Protein 3JY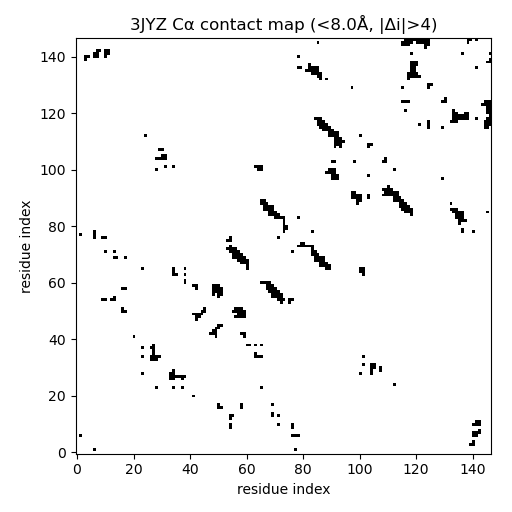Z (pdb70)

Organism: Pseudomonas aeruginosa (NCBI:txid287)

CATH classification: 3.30.700.10

Nearest PDB structures (foldseek):
  3jzz-assembly1_A  TM=9.945E-01  e=1.045E-28  Pseudomonas aeruginosa

InterPro domains:
  IPR001082 Fimbrial protein pilin [PF00114] (35-178)
  IPR012902 Prokaryotic N-terminal methylation site [PF07963] (1-27)
  IPR012902 Prokaryotic N-terminal methylation site [PS00409] (5-25)
  IPR012902 Prokaryotic N-terminal methylation site [TIGR02532] (4-27)
  IPR045584 Pilin-like [SSF54523] (7-152)

Sequence (147 aa):
GIDPFTVRTRVSEGLVLAEPAKLISTDGSASTADLTRATTTWNQQSSNNLGASSKYVTSVLDAGNTGVITITYVADQVGLPTAGNTLILSPYINDGNTRTTALATAVAAGTRGTIDWACTSASNATATAQGFTGAAGSVPQEFAPAQQCR

Solvent-accessible surface area: 7168 Å² total

Structure (mmCIF, N/CA/C/O backbone):
data_3JYZ
#
_entry.id   3JYZ
#
_cell.length_a   63.059
_cell.length_b   63.059
_cell.length_c   67.736
_cell.angle_alpha   90.00
_cell.angle_beta   90.00
_cell.angle_gamma   90.00
#
_symmetry.space_group_name_H-M   'P 41 21 2'
#
loop_
_entity.id
_entity.type
_entity.pdbx_description
1 polymer 'Type IV pilin structural subunit'
2 non-polymer 'SULFATE ION'
3 water water
#
loop_
_atom_site.group_PDB
_atom_site.id
_atom_site.type_symbol
_atom_site.label_atom_id
_atom_site.label_alt_id
_atom_site.label_comp_id
_atom_site.label_asym_id
_atom_site.label_entity_id
_atom_site.label_seq_id
_atom_site.pdbx_PDB_ins_code
_atom_site.Cartn_x
_atom_site.Cartn_y
_atom_site.Cartn_z
_atom_site.occupancy
_atom_site.B_iso_or_equiv
_atom_site.auth_seq_id
_atom_site.auth_comp_id
_atom_site.auth_asym_id
_atom_site.auth_atom_id
_atom_site.pdbx_PDB_model_num
ATOM 1 N N . GLY A 1 1 ? 25.871 62.573 8.975 1.00 29.00 23 GLY A N 1
ATOM 2 C CA . GLY A 1 1 ? 25.941 61.806 10.212 1.00 28.84 23 GLY A CA 1
ATOM 3 C C . GLY A 1 1 ? 25.152 60.477 10.156 1.00 28.61 23 GLY A C 1
ATOM 4 O O . GLY A 1 1 ? 24.581 60.202 9.179 1.00 29.68 23 GLY A O 1
ATOM 5 N N . ILE A 1 2 ? 25.120 59.677 11.200 1.00 27.51 24 ILE A N 1
ATOM 6 C CA . ILE A 1 2 ? 24.350 58.429 11.149 1.00 25.85 24 ILE A CA 1
ATOM 7 C C . ILE A 1 2 ? 22.796 58.625 11.191 1.00 23.93 24 ILE A C 1
ATOM 8 O O . ILE A 1 2 ? 22.358 59.454 11.844 1.00 25.25 24 ILE A O 1
ATOM 13 N N . ASP A 1 3 ? 22.023 57.844 10.453 1.00 20.41 25 ASP A N 1
ATOM 14 C CA . ASP A 1 3 ? 20.572 57.972 10.479 1.00 17.27 25 ASP A CA 1
ATOM 15 C C . ASP A 1 3 ? 20.071 57.567 11.858 1.00 14.96 25 ASP A C 1
ATOM 16 O O . ASP A 1 3 ? 20.422 56.561 12.305 1.00 14.27 25 ASP A O 1
ATOM 21 N N . PRO A 1 4 ? 19.222 58.367 12.506 1.00 12.94 26 PRO A N 1
ATOM 22 C CA . PRO A 1 4 ? 18.728 57.991 13.813 1.00 13.29 26 PRO A CA 1
ATOM 23 C C . PRO A 1 4 ? 18.049 56.657 13.830 1.00 12.16 26 PRO A C 1
ATOM 24 O O . PRO A 1 4 ? 18.074 56.049 14.816 1.00 12.32 26 PRO A O 1
ATOM 28 N N . PHE A 1 5 ? 17.460 56.223 12.734 1.00 11.40 27 PHE A N 1
ATOM 29 C CA . PHE A 1 5 ? 16.787 54.936 12.739 1.00 12.52 27 PHE A CA 1
ATOM 30 C C . PHE A 1 5 ? 17.813 53.803 12.725 1.00 14.45 27 PHE A C 1
ATOM 31 O O . PHE A 1 5 ? 17.605 52.782 13.278 1.00 16.06 27 PHE A O 1
ATOM 39 N N . THR A 1 6 ? 18.917 54.026 12.064 1.00 15.03 28 THR A N 1
ATOM 40 C CA . THR A 1 6 ? 20.009 53.067 12.135 1.00 16.23 28 THR A CA 1
ATOM 41 C C . THR A 1 6 ? 20.564 53.009 13.561 1.00 16.29 28 THR A C 1
ATOM 42 O O . THR A 1 6 ? 20.846 51.926 14.087 1.00 18.02 28 THR A O 1
ATOM 46 N N . VAL A 1 7 ? 20.693 54.166 14.202 1.00 15.54 29 VAL A N 1
ATOM 47 C CA . VAL A 1 7 ? 21.139 54.220 15.590 1.00 14.83 29 VAL A CA 1
ATOM 48 C C . VAL A 1 7 ? 20.226 53.381 16.497 1.00 14.41 29 VAL A C 1
ATOM 49 O O . VAL A 1 7 ? 20.710 52.583 17.306 1.00 14.53 29 VAL A O 1
ATOM 53 N N . ARG A 1 8 ? 18.912 53.545 16.355 1.00 13.35 30 ARG A N 1
ATOM 54 C CA . ARG A 1 8 ? 17.956 52.768 17.148 1.00 13.42 30 ARG A CA 1
ATOM 55 C C . ARG A 1 8 ? 18.119 51.285 16.947 1.00 13.95 30 ARG A C 1
ATOM 56 O O . ARG A 1 8 ? 17.933 50.487 17.869 1.00 13.93 30 ARG A O 1
ATOM 64 N N . THR A 1 9 ? 18.405 50.894 15.708 1.00 14.52 31 THR A N 1
ATOM 65 C CA . THR A 1 9 ? 18.527 49.492 15.384 1.00 16.97 31 THR A CA 1
ATOM 66 C C . THR A 1 9 ? 19.755 48.929 16.104 1.00 15.87 31 THR A C 1
ATOM 67 O O . THR A 1 9 ? 19.718 47.813 16.618 1.00 16.11 31 THR A O 1
ATOM 71 N N . ARG A 1 10 ? 20.809 49.709 16.188 1.00 14.50 32 ARG A N 1
ATOM 72 C CA . ARG A 1 10 ? 21.996 49.282 16.918 1.00 14.90 32 ARG A CA 1
ATOM 73 C C . ARG A 1 10 ? 21.760 49.252 18.429 1.00 13.13 32 ARG A C 1
ATOM 74 O O . ARG A 1 10 ? 22.233 48.348 19.116 1.00 13.20 32 ARG A O 1
ATOM 82 N N . VAL A 1 11 ? 21.003 50.222 18.939 1.00 12.33 33 VAL A N 1
ATOM 83 C CA . VAL A 1 11 ? 20.611 50.212 20.348 1.00 11.58 33 VAL A CA 1
ATOM 84 C C . VAL A 1 11 ? 19.747 48.979 20.657 1.00 11.64 33 VAL A C 1
ATOM 85 O O . VAL A 1 11 ? 19.903 48.349 21.703 1.00 11.93 33 VAL A O 1
ATOM 89 N N . SER A 1 12 ? 18.859 48.616 19.737 1.00 12.95 34 SER A N 1
ATOM 90 C CA . SER A 1 12 ? 18.055 47.401 19.912 1.00 13.96 34 SER A CA 1
ATOM 91 C C . SER A 1 12 ? 18.903 46.139 20.060 1.00 15.14 34 SER A C 1
ATOM 92 O O . SER A 1 12 ? 18.527 45.232 20.807 1.00 13.51 34 SER A O 1
ATOM 95 N N . GLU A 1 13 ? 20.001 46.073 19.349 1.00 17.45 35 GLU A N 1
ATOM 96 C CA . GLU A 1 13 ? 20.895 44.957 19.561 1.00 19.83 35 GLU A CA 1
ATOM 97 C C . GLU A 1 13 ? 21.310 44.759 20.951 1.00 19.07 35 GLU A C 1
ATOM 98 O O . GLU A 1 13 ? 21.411 43.663 21.361 1.00 18.85 35 GLU A O 1
ATOM 104 N N . GLY A 1 14 ? 21.597 45.840 21.685 1.00 17.94 36 GLY A N 1
ATOM 105 C CA . GLY A 1 14 ? 21.963 45.771 23.086 1.00 18.42 36 GLY A CA 1
ATOM 106 C C . GLY A 1 14 ? 20.888 45.159 23.959 1.00 17.70 36 GLY A C 1
ATOM 107 O O . GLY A 1 14 ? 21.172 44.463 24.935 1.00 17.36 36 GLY A O 1
ATOM 108 N N . LEU A 1 15 ? 19.635 45.434 23.628 1.00 16.14 37 LEU A N 1
ATOM 109 C CA . LEU A 1 15 ? 18.531 44.874 24.389 1.00 15.24 37 LEU A CA 1
ATOM 110 C C . LEU A 1 15 ? 18.524 43.361 24.239 1.00 15.89 37 LEU A C 1
ATOM 111 O O . LEU A 1 15 ? 18.299 42.631 25.199 1.00 16.16 37 LEU A O 1
ATOM 116 N N . VAL A 1 16 ? 18.791 42.890 23.030 1.00 15.67 38 VAL A N 1
ATOM 117 C CA . VAL A 1 16 ? 18.834 41.457 22.781 1.00 16.32 38 VAL A CA 1
ATOM 118 C C . VAL A 1 16 ? 19.981 40.814 23.579 1.00 15.63 38 VAL A C 1
ATOM 119 O O . VAL A 1 16 ? 19.851 39.712 24.118 1.00 15.11 38 VAL A O 1
ATOM 123 N N . LEU A 1 17 ? 21.096 41.526 23.682 1.00 16.98 39 LEU A N 1
ATOM 124 C CA . LEU A 1 17 ? 22.257 41.064 24.439 1.00 17.35 39 LEU A CA 1
ATOM 125 C C . LEU A 1 17 ? 21.972 40.912 25.946 1.00 17.45 39 LEU A C 1
ATOM 126 O O . LEU A 1 17 ? 22.626 40.129 26.640 1.00 19.33 39 LEU A O 1
ATOM 131 N N . ALA A 1 18 ? 20.991 41.655 26.453 1.00 14.66 40 ALA A N 1
ATOM 132 C CA . ALA A 1 18 ? 20.601 41.559 27.857 1.00 13.89 40 ALA A CA 1
ATOM 133 C C . ALA A 1 18 ? 19.604 40.432 28.162 1.00 13.27 40 ALA A C 1
ATOM 134 O O . ALA A 1 18 ? 19.355 40.110 29.325 1.00 12.60 40 ALA A O 1
ATOM 136 N N . GLU A 1 19 ? 19.023 39.834 27.129 1.00 13.58 41 GLU A N 1
ATOM 137 C CA . GLU A 1 19 ? 18.010 38.803 27.356 1.00 14.93 41 GLU A CA 1
ATOM 138 C C . GLU A 1 19 ? 18.492 37.636 28.232 1.00 13.79 41 GLU A C 1
ATOM 139 O O . GLU A 1 19 ? 17.750 37.158 29.085 1.00 14.27 41 GLU A O 1
ATOM 145 N N . PRO A 1 20 ? 19.730 37.160 28.028 1.00 13.13 42 PRO A N 1
ATOM 146 C CA . PRO A 1 20 ? 20.175 36.064 28.899 1.00 12.99 42 PRO A CA 1
ATOM 147 C C . PRO A 1 20 ? 20.310 36.469 30.376 1.00 12.78 42 PRO A C 1
ATOM 148 O O . PRO A 1 20 ? 20.227 35.614 31.263 1.00 13.74 42 PRO A O 1
ATOM 152 N N . ALA A 1 21 ? 20.515 37.752 30.644 1.00 11.10 43 ALA A N 1
ATOM 153 C CA . ALA A 1 21 ? 20.554 38.226 32.026 1.00 10.43 43 ALA A CA 1
ATOM 154 C C . ALA A 1 21 ? 19.163 38.175 32.647 1.00 11.07 43 ALA A C 1
ATOM 155 O O . ALA A 1 21 ? 19.005 37.769 33.802 1.00 11.65 43 ALA A O 1
ATOM 157 N N . LYS A 1 22 ? 18.153 38.589 31.888 1.00 10.45 44 LYS A N 1
ATOM 158 C CA . LYS A 1 22 ? 16.770 38.481 32.352 1.00 11.79 44 LYS A CA 1
ATOM 159 C C . LYS A 1 22 ? 16.427 37.029 32.648 1.00 12.17 44 LYS A C 1
ATOM 160 O O . LYS A 1 22 ? 15.793 36.721 33.664 1.00 12.68 44 LYS A O 1
ATOM 166 N N . LEU A 1 23 ? 16.847 36.137 31.759 1.00 13.11 45 LEU A N 1
ATOM 167 C CA . LEU A 1 23 ? 16.574 34.716 31.924 1.00 13.80 45 LEU A CA 1
ATOM 168 C C . LEU A 1 23 ? 17.254 34.182 33.176 1.00 14.26 45 LEU A C 1
ATOM 169 O O . LEU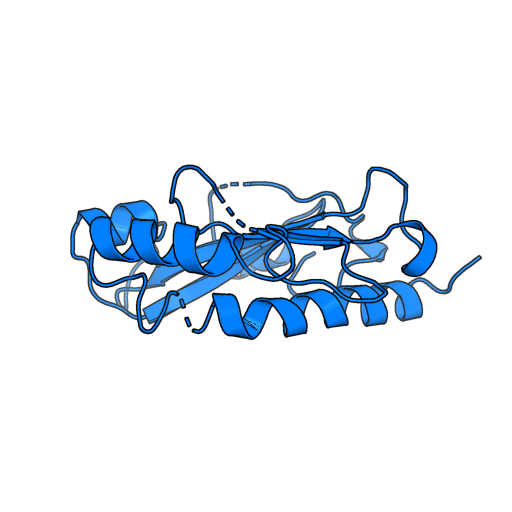 A 1 23 ? 16.632 33.459 33.956 1.00 15.76 45 LEU A O 1
ATOM 182 N N . ILE A 1 25 ? 18.141 35.801 35.859 1.00 13.58 47 ILE A N 1
ATOM 183 C CA . ILE A 1 25 ? 17.461 36.322 37.038 1.00 13.14 47 ILE A CA 1
ATOM 184 C C . ILE A 1 25 ? 16.182 35.526 37.307 1.00 14.05 47 ILE A C 1
ATOM 185 O O . ILE A 1 25 ? 15.901 35.158 38.446 1.00 14.69 47 ILE A O 1
ATOM 190 N N . SER A 1 26 ? 15.429 35.244 36.250 1.00 14.70 48 SER A N 1
ATOM 191 C CA . SER A 1 26 ? 14.191 34.477 36.366 1.00 16.03 48 SER A CA 1
ATOM 192 C C . SER A 1 26 ? 14.409 33.096 36.966 1.00 16.79 48 SER A C 1
ATOM 193 O O . SER A 1 26 ? 13.665 32.670 37.853 1.00 17.40 48 SER A O 1
ATOM 196 N N . THR A 1 27 ? 15.428 32.396 36.479 1.00 17.16 49 THR A N 1
ATOM 197 C CA . THR A 1 27 ? 15.644 31.001 36.852 1.00 19.20 49 THR A CA 1
ATOM 198 C C . THR A 1 27 ? 16.507 30.828 38.097 1.00 20.47 49 THR A C 1
ATOM 199 O O . THR A 1 27 ? 16.328 29.867 38.853 1.00 22.09 49 THR A O 1
ATOM 203 N N . ASP A 1 28 ? 17.441 31.749 38.315 1.00 20.16 50 ASP A N 1
ATOM 204 C CA . ASP A 1 28 ? 18.445 31.560 39.360 1.00 21.43 50 ASP A CA 1
ATOM 205 C C . ASP A 1 28 ? 18.678 32.774 40.252 1.00 19.69 50 ASP A C 1
ATOM 206 O O . ASP A 1 28 ? 19.473 32.719 41.188 1.00 19.85 50 ASP A O 1
ATOM 211 N N . GLY A 1 29 ? 17.993 33.871 39.974 1.00 18.19 51 GLY A N 1
ATOM 212 C CA . GLY A 1 29 ? 18.222 35.081 40.738 1.00 18.96 51 GLY A CA 1
ATOM 213 C C . GLY A 1 29 ? 17.031 35.685 41.442 1.00 19.66 51 GLY A C 1
ATOM 214 O O . GLY A 1 29 ? 17.101 36.817 41.910 1.00 21.80 51 GLY A O 1
ATOM 215 N N . SER A 1 30 ? 15.932 34.944 41.538 1.00 18.92 52 SER A N 1
ATOM 216 C CA . SER A 1 30 ? 14.737 35.519 42.141 1.00 19.10 52 SER A CA 1
ATOM 217 C C . SER A 1 30 ? 14.026 34.738 43.248 1.00 19.40 52 SER A C 1
ATOM 218 O O . SER A 1 30 ? 12.960 35.148 43.698 1.00 20.97 52 SER A O 1
ATOM 221 N N . ALA A 1 31 ? 14.617 33.640 43.704 1.00 19.78 53 ALA A N 1
ATOM 222 C CA . ALA A 1 31 ? 13.989 32.850 44.767 1.00 20.45 53 ALA A CA 1
ATOM 223 C C . ALA A 1 31 ? 14.275 33.450 46.141 1.00 20.17 53 ALA A C 1
ATOM 224 O O . ALA A 1 31 ? 13.529 33.221 47.092 1.00 21.40 53 ALA A O 1
ATOM 226 N N . SER A 1 32 ? 15.347 34.233 46.231 1.00 18.76 54 SER A N 1
ATOM 227 C CA . SER A 1 32 ? 15.787 34.809 47.499 1.00 17.58 54 SER A CA 1
ATOM 228 C C . SER A 1 32 ? 16.825 35.894 47.251 1.00 15.31 54 SER A C 1
ATOM 229 O O . SER A 1 32 ? 17.396 35.973 46.165 1.00 15.04 54 SER A O 1
ATOM 232 N N . THR A 1 33 ? 17.073 36.717 48.265 1.00 14.52 55 THR A N 1
ATOM 233 C CA . THR A 1 33 ? 18.102 37.741 48.188 1.00 13.46 55 THR A CA 1
ATOM 234 C C . THR A 1 33 ? 19.464 37.107 47.938 1.00 12.66 55 THR A C 1
ATOM 235 O O . THR A 1 33 ? 20.262 37.625 47.155 1.00 12.40 55 THR A O 1
ATOM 239 N N . ALA A 1 34 ? 19.722 35.979 48.591 1.00 13.76 56 ALA A N 1
ATOM 240 C CA . ALA A 1 34 ? 20.972 35.253 48.391 1.00 14.87 56 ALA A CA 1
ATOM 241 C C . ALA A 1 34 ? 21.169 34.830 46.937 1.00 14.37 56 ALA A C 1
ATOM 242 O O . ALA A 1 34 ? 22.276 34.928 46.408 1.00 13.81 56 ALA A O 1
ATOM 244 N N . ASP A 1 35 ? 20.097 34.359 46.302 1.00 14.53 57 ASP A N 1
ATOM 245 C CA . ASP A 1 35 ? 20.153 33.935 44.904 1.00 15.17 57 ASP A CA 1
ATOM 246 C C . ASP A 1 35 ? 20.375 35.129 43.977 1.00 14.20 57 ASP A C 1
ATOM 247 O O . ASP A 1 35 ? 21.141 35.045 43.017 1.00 12.76 57 ASP A O 1
ATOM 252 N N . LEU A 1 36 ? 19.679 36.228 44.251 1.00 13.16 58 LEU A N 1
ATOM 253 C CA . LEU A 1 36 ? 19.832 37.437 43.446 1.00 11.15 58 LEU A CA 1
ATOM 254 C C . LEU A 1 36 ? 21.263 37.967 43.547 1.00 11.42 58 LEU A C 1
ATOM 255 O O . LEU A 1 36 ? 21.829 38.491 42.583 1.00 11.01 58 LEU A O 1
ATOM 260 N N . THR A 1 37 ? 21.844 37.829 44.730 1.00 12.20 59 THR A N 1
ATOM 261 C CA . THR A 1 37 ? 23.209 38.272 44.965 1.00 11.91 59 THR A CA 1
ATOM 262 C C . THR A 1 37 ? 24.179 37.401 44.187 1.00 13.01 59 THR A C 1
ATOM 263 O O . THR A 1 37 ? 25.097 37.903 43.535 1.00 12.38 59 THR A O 1
ATOM 267 N N . ARG A 1 38 ? 23.960 36.091 44.236 1.00 13.69 60 ARG A N 1
ATOM 268 C CA . ARG A 1 38 ? 24.792 35.148 43.500 1.00 14.98 60 ARG A CA 1
ATOM 269 C C . ARG A 1 38 ? 24.674 35.365 41.993 1.00 13.68 60 ARG A C 1
ATOM 270 O O . ARG A 1 38 ? 25.670 35.319 41.271 1.00 13.18 60 ARG A O 1
ATOM 278 N N . ALA A 1 39 ? 23.452 35.602 41.525 1.00 12.45 61 ALA A N 1
ATOM 279 C CA . ALA A 1 39 ? 23.205 35.825 40.104 1.00 11.96 61 ALA A CA 1
ATOM 280 C C . ALA A 1 39 ? 23.932 37.084 39.625 1.00 10.98 61 ALA A C 1
ATOM 281 O O . ALA A 1 39 ? 24.517 37.098 38.545 1.00 10.32 61 ALA A O 1
ATOM 283 N N . THR A 1 40 ? 23.891 38.133 40.438 1.00 10.18 62 THR A N 1
ATOM 284 C CA . THR A 1 40 ? 24.625 39.358 40.146 1.00 9.61 62 THR A CA 1
ATOM 285 C C . THR A 1 40 ? 26.118 39.069 39.969 1.00 9.90 62 THR A C 1
ATOM 286 O O . THR A 1 40 ? 26.741 39.519 39.007 1.00 9.86 62 THR A O 1
ATOM 290 N N . THR A 1 41 ? 26.693 38.313 40.892 1.00 10.06 63 THR A N 1
ATOM 291 C CA . THR A 1 41 ? 28.108 37.986 40.793 1.00 10.81 63 THR A CA 1
ATOM 292 C C . THR A 1 41 ? 28.415 37.151 39.556 1.00 11.91 63 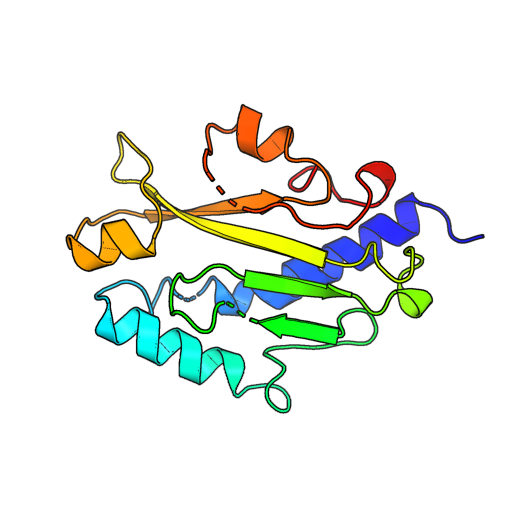THR A C 1
ATOM 293 O O . THR A 1 41 ? 29.373 37.424 38.833 1.00 12.73 63 THR A O 1
ATOM 297 N N . THR A 1 42 ? 27.598 36.132 39.310 1.00 11.88 64 THR A N 1
ATOM 298 C CA . THR A 1 42 ? 27.792 35.250 38.167 1.00 12.59 64 THR A CA 1
ATOM 299 C C . THR A 1 42 ? 27.718 36.017 36.853 1.00 11.78 64 THR A C 1
ATOM 300 O O . THR A 1 42 ? 28.600 35.897 35.997 1.00 13.41 64 THR A O 1
ATOM 304 N N . TRP A 1 43 ? 26.665 36.815 36.694 1.00 9.77 65 TRP A N 1
ATOM 305 C CA . TRP A 1 43 ? 26.499 37.574 35.463 1.00 8.94 65 TRP A CA 1
ATOM 306 C C . TRP A 1 43 ? 27.663 38.539 35.220 1.00 9.05 65 TRP A C 1
ATOM 307 O O . TRP A 1 43 ? 28.245 38.578 34.127 1.00 8.39 65 TRP A O 1
ATOM 318 N N . ASN A 1 44 ? 27.988 39.331 36.237 1.00 9.09 66 ASN A N 1
ATOM 319 C CA . ASN A 1 44 ? 28.959 40.413 36.076 1.00 9.45 66 ASN A CA 1
ATOM 320 C C . ASN A 1 44 ? 30.365 39.910 35.770 1.00 11.03 66 ASN A C 1
ATOM 321 O O . ASN A 1 44 ? 31.159 40.645 35.192 1.00 12.81 66 ASN A O 1
ATOM 326 N N . GLN A 1 45 ? 30.659 38.654 36.114 1.00 10.53 67 GLN A N 1
ATOM 327 C CA . GLN A 1 45 ? 31.996 38.102 35.889 1.00 11.87 67 GLN A CA 1
ATOM 328 C C . GLN A 1 45 ? 32.245 37.768 34.431 1.00 10.96 67 GLN A C 1
ATOM 329 O O . GLN A 1 45 ? 33.389 37.697 33.995 1.00 11.73 67 GLN A O 1
ATOM 335 N N . GLN A 1 46 ? 31.160 37.592 33.700 1.00 9.71 68 GLN A N 1
ATOM 336 C CA . GLN A 1 46 ? 31.220 37.276 32.269 1.00 9.18 68 GLN A CA 1
ATOM 337 C C . GLN A 1 46 ? 31.919 38.350 31.476 1.00 8.86 68 GLN A C 1
ATOM 338 O O . GLN A 1 46 ? 31.979 39.427 31.912 1.00 9.68 68 GLN A O 1
ATOM 344 N N A SER A 1 47 ? 32.428 37.980 30.298 0.50 8.40 69 SER A N 1
ATOM 345 N N B SER A 1 47 ? 32.528 37.980 30.298 0.50 8.02 69 SER A N 1
ATOM 346 C CA A SER A 1 47 ? 32.918 38.961 29.331 0.50 8.86 69 SER A CA 1
ATOM 347 C CA B SER A 1 47 ? 33.018 38.961 29.331 0.50 7.96 69 SER A CA 1
ATOM 348 C C A SER A 1 47 ? 33.903 39.935 29.962 0.50 8.64 69 SER A C 1
ATOM 349 C C B SER A 1 47 ? 34.003 39.935 29.962 0.50 8.50 69 SER A C 1
ATOM 350 O O A SER A 1 47 ? 33.779 41.153 29.810 0.50 9.05 69 SER A O 1
ATOM 351 O O B SER A 1 47 ? 33.879 41.153 29.810 0.50 9.40 69 SER A O 1
ATOM 356 N N . ASN A 1 48 ? 34.887 39.383 30.665 1.00 8.27 70 ASN A N 1
ATOM 357 C CA . ASN A 1 48 ? 35.946 40.190 31.274 1.00 8.27 70 ASN A CA 1
ATOM 358 C C . ASN A 1 48 ? 35.386 41.208 32.252 1.00 8.60 70 ASN A C 1
ATOM 359 O O . ASN A 1 48 ? 35.794 42.370 32.279 1.00 8.90 70 ASN A O 1
ATOM 364 N N . ASN A 1 49 ? 34.436 40.735 33.052 1.00 7.78 71 ASN A N 1
ATOM 365 C CA . ASN A 1 49 ? 33.771 41.539 34.078 1.00 7.79 71 ASN A CA 1
ATOM 366 C C . ASN A 1 49 ? 32.945 42.695 33.539 1.00 8.14 71 ASN A C 1
ATOM 367 O O . ASN A 1 49 ? 32.649 43.642 34.265 1.00 8.63 71 ASN A O 1
ATOM 372 N N . LEU A 1 50 ? 32.537 42.577 32.276 1.00 8.15 72 LEU A N 1
ATOM 373 C CA . LEU A 1 50 ? 31.613 43.532 31.659 1.00 8.69 72 LEU A CA 1
ATOM 374 C C . LEU A 1 50 ? 30.221 42.936 31.387 1.00 8.29 72 LEU A C 1
ATOM 375 O O . LEU A 1 50 ? 29.341 43.621 30.853 1.00 8.07 72 LEU A O 1
ATOM 380 N N . GLY A 1 51 ? 30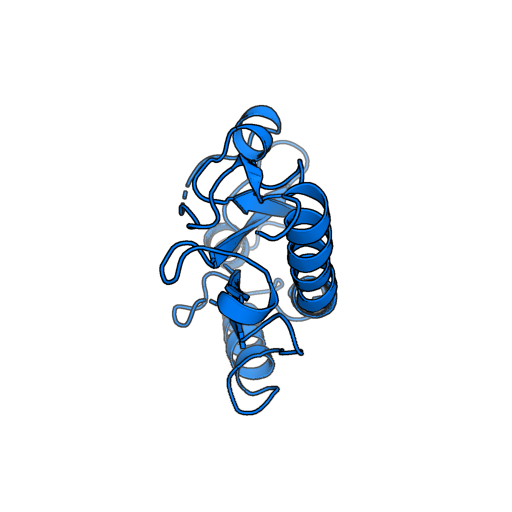.024 41.670 31.753 1.00 7.48 73 GLY A N 1
ATOM 381 C CA . GLY A 1 51 ? 28.710 41.050 31.654 1.00 8.49 73 GLY A CA 1
ATOM 382 C C . GLY A 1 51 ? 28.410 40.516 30.266 1.00 8.16 73 GLY A C 1
ATOM 383 O O . GLY A 1 51 ? 28.205 39.321 30.077 1.00 9.41 73 GLY A O 1
ATOM 384 N N . ALA A 1 52 ? 28.365 41.423 29.297 1.00 8.07 74 ALA A N 1
ATOM 385 C CA . ALA A 1 52 ? 28.223 41.065 27.894 1.00 8.80 74 ALA A CA 1
ATOM 386 C C . ALA A 1 52 ? 28.720 42.237 27.077 1.00 9.40 74 ALA A C 1
ATOM 387 O O . ALA A 1 52 ? 28.723 43.372 27.549 1.00 10.11 74 ALA A O 1
ATOM 389 N N . SER A 1 53 ? 29.149 41.970 25.849 1.00 10.20 75 SER A N 1
ATOM 390 C CA . SER A 1 53 ? 29.647 43.040 25.005 1.00 11.45 75 SER A CA 1
ATOM 391 C C . SER A 1 53 ? 29.588 42.634 23.536 1.00 11.92 75 SER A C 1
ATOM 392 O O . SER A 1 53 ? 29.381 41.463 23.210 1.00 13.46 75 SER A O 1
ATOM 395 N N . SER A 1 54 ? 29.769 43.616 22.661 1.00 11.21 76 SER A N 1
ATOM 396 C CA . SER A 1 54 ? 29.704 43.391 21.225 1.00 11.77 76 SER A CA 1
ATOM 397 C C . SER A 1 54 ? 30.326 44.599 20.559 1.00 13.44 76 SER A C 1
ATOM 398 O O . SER A 1 54 ? 30.834 45.486 21.230 1.00 13.15 76 SER A O 1
ATOM 401 N N . LYS A 1 55 ? 30.228 44.697 19.264 1.00 14.20 77 LYS A N 1
ATOM 402 C CA . LYS A 1 55 ? 30.723 45.874 18.610 1.00 15.68 77 LYS A CA 1
ATOM 403 C C . LYS A 1 55 ? 30.035 47.150 19.088 1.00 15.47 77 LYS A C 1
ATOM 404 O O . LYS A 1 55 ? 30.632 48.101 19.201 1.00 15.87 77 LYS A O 1
ATOM 410 N N . TYR A 1 56 ? 28.851 47.025 19.492 1.00 14.82 78 TYR A N 1
ATOM 411 C CA . TYR A 1 56 ? 28.023 48.182 19.809 1.00 15.46 78 TYR A CA 1
ATOM 412 C C . TYR A 1 56 ? 27.819 48.317 21.315 1.00 13.16 78 TYR A C 1
ATOM 413 O O . TYR A 1 56 ? 27.429 49.391 21.672 1.00 12.67 78 TYR A O 1
ATOM 422 N N . VAL A 1 57 ? 28.043 47.325 22.069 1.00 11.21 79 VAL A N 1
ATOM 423 C CA . VAL A 1 57 ? 27.807 47.321 23.493 1.00 10.54 79 VAL A CA 1
ATOM 424 C C . VAL A 1 57 ? 29.097 47.156 24.284 1.00 10.58 79 VAL A C 1
ATOM 425 O O . VAL A 1 57 ? 29.767 46.241 24.085 1.00 10.81 79 VAL A O 1
ATOM 429 N N . THR A 1 58 ? 29.395 48.136 25.118 1.00 10.39 80 THR A N 1
ATOM 430 C CA . THR A 1 58 ? 30.560 48.075 25.999 1.00 10.38 80 THR A CA 1
ATOM 431 C C . THR A 1 58 ? 30.328 47.074 27.125 1.00 9.82 80 THR A C 1
ATOM 432 O O . THR A 1 58 ? 31.183 46.238 27.412 1.00 10.75 80 THR A O 1
ATOM 436 N N . SER A 1 59 ? 29.155 47.139 27.744 1.00 8.96 81 SER A N 1
ATOM 437 C CA . SER A 1 59 ? 28.897 46.334 28.925 1.00 8.03 81 SER A CA 1
ATOM 438 C C . SER A 1 59 ? 27.411 46.224 29.217 1.00 7.85 81 SER A C 1
ATOM 439 O O . SER A 1 59 ? 26.630 47.110 28.860 1.00 8.25 81 SER A O 1
ATOM 442 N N . VAL A 1 60 ? 27.041 45.120 29.858 1.00 7.11 82 VAL A N 1
ATOM 443 C CA . VAL A 1 60 ? 25.686 44.884 30.339 1.00 7.03 82 VAL A CA 1
ATOM 444 C C . VAL A 1 60 ? 25.889 44.411 31.766 1.00 7.15 82 VAL A C 1
ATOM 445 O O . VAL A 1 60 ? 26.279 43.267 31.991 1.00 8.80 82 VAL A O 1
ATOM 449 N N . LEU A 1 61 ? 25.664 45.300 32.729 1.00 6.15 83 LEU A N 1
ATOM 450 C CA . LEU A 1 61 ? 26.036 44.999 34.111 1.00 6.61 83 LEU A CA 1
ATOM 451 C C . LEU A 1 61 ? 24.859 45.093 35.068 1.00 7.30 83 LEU A C 1
ATOM 452 O O . LEU A 1 61 ? 24.059 46.031 35.003 1.00 7.41 83 LEU A O 1
ATOM 465 N N . ASP A 1 63 ? 23.437 45.788 38.820 1.00 7.55 85 ASP A N 1
ATOM 466 C CA . ASP A 1 63 ? 23.826 46.679 39.903 1.00 9.03 85 ASP A CA 1
ATOM 467 C C . ASP A 1 63 ? 24.657 45.940 40.953 1.00 8.50 85 ASP A C 1
ATOM 468 O O . ASP A 1 63 ? 24.276 44.859 41.399 1.00 8.78 85 ASP A O 1
ATOM 473 N N . ALA A 1 64 ? 25.782 46.529 41.356 1.00 9.28 86 ALA A N 1
ATOM 474 C CA . ALA A 1 64 ? 26.685 45.849 42.280 1.00 9.99 86 ALA A CA 1
ATOM 475 C C . ALA A 1 64 ? 26.073 45.690 43.671 1.00 10.48 86 ALA A C 1
ATOM 476 O O . ALA A 1 64 ? 26.526 44.861 44.460 1.00 12.28 86 ALA A O 1
ATOM 478 N N . GLY A 1 65 ? 25.040 46.473 43.956 1.00 9.97 87 GLY A N 1
ATOM 479 C CA . GLY A 1 65 ? 24.329 46.378 45.221 1.00 9.50 87 GLY A CA 1
ATOM 480 C C . GLY A 1 65 ? 23.210 45.354 45.189 1.00 9.56 87 GLY A C 1
ATOM 481 O O . GLY A 1 65 ? 22.346 45.336 46.066 1.00 10.22 87 GLY A O 1
ATOM 482 N N . ASN A 1 66 ? 23.209 44.519 44.153 1.00 8.58 88 ASN A N 1
ATOM 483 C CA . ASN A 1 66 ? 22.326 43.358 44.096 1.00 8.51 88 ASN A CA 1
ATOM 484 C C . ASN A 1 66 ? 20.842 43.684 43.947 1.00 8.87 88 ASN A C 1
ATOM 485 O O . ASN A 1 66 ? 19.984 42.922 44.403 1.00 9.72 88 ASN A O 1
ATOM 490 N N . THR A 1 67 ? 20.537 44.793 43.283 1.00 8.23 89 THR A N 1
ATOM 491 C CA . THR A 1 67 ? 19.138 45.170 43.081 1.00 8.92 89 THR A CA 1
ATOM 492 C C . THR A 1 67 ? 18.529 44.497 41.856 1.00 9.26 89 THR A C 1
ATOM 493 O O . THR A 1 67 ? 17.303 44.503 41.695 1.00 10.72 89 THR A O 1
ATOM 497 N N . GLY A 1 68 ? 19.380 43.942 40.992 1.00 8.00 90 GLY A N 1
ATOM 498 C CA . GLY A 1 68 ? 18.925 43.304 39.765 1.00 8.69 90 GLY A CA 1
ATOM 499 C C . GLY A 1 68 ? 18.768 44.279 38.605 1.00 8.22 90 GLY A C 1
ATOM 500 O O . GLY A 1 68 ? 18.471 43.868 37.476 1.00 8.80 90 GLY A O 1
ATOM 501 N N . VAL A 1 69 ? 18.977 45.568 38.866 1.00 7.57 91 VAL A N 1
ATOM 502 C CA . VAL A 1 69 ? 18.878 46.581 37.813 1.00 7.66 91 VAL A CA 1
ATOM 503 C C . VAL A 1 69 ? 20.049 46.478 36.837 1.00 8.20 91 VAL A C 1
ATOM 504 O O . VAL A 1 69 ? 21.204 46.431 37.256 1.00 8.54 91 VAL A O 1
ATOM 508 N N . ILE A 1 70 ? 19.751 46.440 35.539 1.00 7.75 92 ILE A N 1
ATOM 509 C CA . ILE A 1 70 ? 20.776 46.269 34.516 1.00 7.74 92 ILE A CA 1
ATOM 510 C C . ILE A 1 70 ? 21.073 47.582 33.798 1.00 7.90 92 ILE A C 1
ATOM 511 O O . ILE A 1 70 ? 20.163 48.271 33.349 1.00 8.69 92 ILE A O 1
ATOM 516 N N . THR A 1 71 ? 22.351 47.924 33.681 1.00 6.68 93 THR A N 1
ATOM 517 C CA . THR A 1 71 ? 22.759 49.067 32.871 1.00 7.32 93 THR A CA 1
ATOM 518 C C . THR A 1 71 ? 23.450 48.563 31.619 1.00 7.81 93 THR A C 1
ATOM 519 O O . THR A 1 71 ? 24.422 47.799 31.700 1.00 8.48 93 THR A O 1
ATOM 523 N N . ILE A 1 72 ? 22.937 48.970 30.463 1.00 7.39 94 ILE A N 1
ATOM 524 C CA . ILE A 1 72 ? 23.601 48.690 29.201 1.00 7.15 94 ILE A CA 1
ATOM 525 C C . ILE A 1 72 ? 24.332 49.954 28.778 1.00 7.61 94 ILE A C 1
ATOM 526 O O . ILE A 1 72 ? 23.722 51.028 28.662 1.00 7.87 94 ILE A O 1
ATOM 531 N N . THR A 1 73 ? 25.640 49.825 28.568 1.00 7.90 95 THR A N 1
ATOM 532 C CA . THR A 1 73 ? 26.468 50.928 28.107 1.00 8.72 95 THR A CA 1
ATOM 533 C C . THR A 1 73 ? 26.884 50.655 26.671 1.00 9.19 95 THR A C 1
ATOM 534 O O . THR A 1 73 ? 27.437 49.602 26.366 1.00 9.53 95 THR A O 1
ATOM 538 N N . TYR A 1 74 ? 26.605 51.603 25.781 1.00 9.45 96 TYR A N 1
ATOM 539 C CA . TYR A 1 74 ? 26.899 51.437 24.362 1.00 9.70 96 TYR A CA 1
ATOM 540 C C . TYR A 1 74 ? 28.226 52.066 23.968 1.00 11.97 96 TYR A C 1
ATOM 541 O O . TYR A 1 74 ? 28.669 53.012 24.605 1.00 13.43 96 TYR A O 1
ATOM 550 N N . VAL A 1 75 ? 28.851 51.527 22.925 1.00 12.68 97 VAL A N 1
ATOM 551 C CA . VAL A 1 75 ? 30.049 52.150 22.369 1.00 14.20 97 VAL A CA 1
ATOM 552 C C . VAL A 1 75 ? 29.567 53.309 21.499 1.00 16.04 97 VAL A C 1
ATOM 553 O O . VAL A 1 75 ? 29.115 53.109 20.369 1.00 15.89 97 VAL A O 1
ATOM 557 N N . ALA A 1 76 ? 29.637 54.512 22.055 1.00 17.56 98 ALA A N 1
ATOM 558 C CA . ALA A 1 76 ? 29.010 55.675 21.432 1.00 19.34 98 ALA A CA 1
ATOM 559 C C . ALA A 1 76 ? 29.413 55.864 19.968 1.00 20.36 98 ALA A C 1
ATOM 560 O O . ALA A 1 76 ? 28.563 56.087 19.112 1.00 20.91 98 ALA A O 1
ATOM 562 N N . ASP A 1 77 ? 30.699 55.754 19.661 1.00 21.18 99 ASP A N 1
ATOM 563 C CA . ASP A 1 77 ? 31.121 56.050 18.294 1.00 22.11 99 ASP A CA 1
ATOM 564 C C . ASP A 1 77 ? 30.906 54.916 17.277 1.00 21.95 99 ASP A C 1
ATOM 565 O O . ASP A 1 77 ? 31.118 55.104 16.075 1.00 22.62 99 ASP A O 1
ATOM 570 N N . GLN A 1 78 ? 30.473 53.748 17.745 1.00 21.07 100 GLN A N 1
ATOM 571 C CA . GLN A 1 78 ? 30.089 52.673 16.840 1.00 21.61 100 GLN A CA 1
ATOM 572 C C . GLN A 1 78 ? 28.583 52.707 16.589 1.00 22.25 100 GLN A C 1
ATOM 573 O O . GLN A 1 78 ? 28.102 52.308 15.526 1.00 23.72 100 GLN A O 1
ATOM 579 N N . VAL A 1 79 ? 27.840 53.181 17.584 1.00 20.91 101 VAL A N 1
ATOM 580 C CA . VAL A 1 79 ? 26.390 53.217 17.498 1.00 20.11 101 VAL A CA 1
ATOM 581 C C . VAL A 1 79 ? 25.909 54.502 16.832 1.00 21.75 101 VAL A C 1
ATOM 582 O O . VAL A 1 79 ? 24.970 54.472 16.034 1.00 22.97 101 VAL A O 1
ATOM 586 N N . GLY A 1 80 ? 26.559 55.617 17.157 1.00 21.57 102 GLY A N 1
ATOM 587 C CA . GLY A 1 80 ? 26.142 56.926 16.676 1.00 21.25 102 GLY A CA 1
ATOM 588 C C . GLY A 1 80 ? 25.543 57.809 17.763 1.00 21.68 102 GLY A C 1
ATOM 589 O O . GLY A 1 80 ? 24.673 58.638 17.487 1.00 22.50 102 GLY A O 1
ATOM 590 N N . LEU A 1 81 ? 26.011 57.645 18.997 1.00 21.48 103 LEU A N 1
ATOM 591 C CA . LEU A 1 81 ? 25.444 58.346 20.142 1.00 20.74 103 LEU A CA 1
ATOM 592 C C . LEU A 1 81 ? 26.390 59.398 20.706 1.00 22.58 103 LEU A C 1
ATOM 593 O O . LEU A 1 81 ? 27.599 59.330 20.486 1.00 23.31 103 LEU A O 1
ATOM 598 N N . PRO A 1 82 ? 25.847 60.371 21.455 1.00 22.89 104 PRO A N 1
ATOM 599 C CA . PRO A 1 82 ? 26.696 61.320 22.182 1.00 23.74 104 PRO A CA 1
ATOM 600 C C . PRO A 1 82 ? 27.590 60.578 23.175 1.00 24.28 104 PRO A C 1
ATOM 601 O O . PRO A 1 82 ? 27.206 59.515 23.679 1.00 23.29 104 PRO A O 1
ATOM 605 N N . THR A 1 83 ? 28.765 61.132 23.456 1.00 25.35 105 THR A N 1
ATOM 606 C CA . THR A 1 83 ? 29.751 60.449 24.291 1.00 25.77 105 THR A CA 1
ATOM 607 C C . THR A 1 83 ? 29.209 60.074 25.669 1.00 24.86 105 THR A C 1
ATOM 608 O O . THR A 1 83 ? 29.584 59.044 26.235 1.00 24.83 105 THR A O 1
ATOM 612 N N . ALA A 1 84 ? 28.322 60.902 26.208 1.00 23.64 106 ALA A N 1
ATOM 613 C CA . ALA A 1 84 ? 27.748 60.635 27.520 1.00 23.07 106 ALA A CA 1
ATOM 614 C C . ALA A 1 84 ? 26.264 60.295 27.421 1.00 20.91 106 ALA A C 1
ATOM 615 O O . ALA A 1 84 ? 25.573 60.241 28.431 1.00 22.56 106 ALA A O 1
ATOM 617 N N . GLY A 1 85 ? 25.780 60.080 26.203 1.00 17.35 107 GLY A N 1
ATOM 618 C CA . GLY A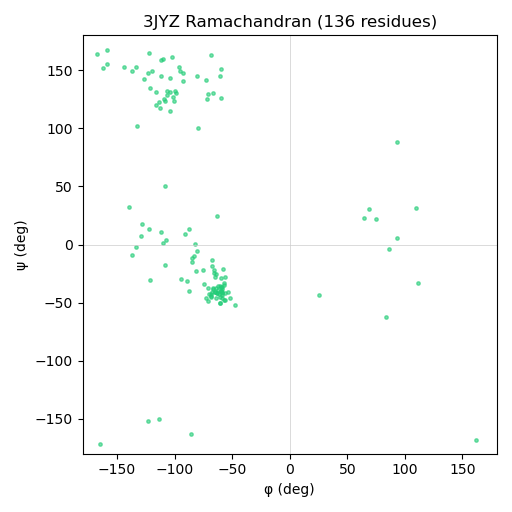 1 85 ? 24.382 59.736 26.005 1.00 15.05 107 GLY A CA 1
ATOM 619 C C . GLY A 1 85 ? 24.178 58.290 25.598 1.00 13.15 107 GLY A C 1
ATOM 620 O O . GLY A 1 85 ? 23.502 58.010 24.609 1.00 14.06 107 GLY A O 1
ATOM 621 N N . ASN A 1 86 ? 24.775 57.368 26.351 1.00 12.08 108 ASN A N 1
ATOM 622 C CA . ASN A 1 86 ? 25.003 56.018 25.855 1.00 11.17 108 ASN A CA 1
ATOM 623 C C . ASN A 1 86 ? 24.522 54.875 26.735 1.00 11.48 108 ASN A C 1
ATOM 624 O O . ASN A 1 86 ? 24.947 53.729 26.547 1.00 12.77 108 ASN A O 1
ATOM 629 N N . THR A 1 87 ? 23.633 55.162 27.680 1.00 9.45 109 THR A N 1
ATOM 630 C CA . THR A 1 87 ? 23.153 54.083 28.549 1.00 8.77 109 THR A CA 1
ATOM 631 C C . THR A 1 87 ? 21.647 53.905 28.528 1.00 8.54 109 THR A C 1
ATOM 632 O O . THR A 1 87 ? 20.882 54.868 28.363 1.00 8.08 109 THR A O 1
ATOM 636 N N . LEU A 1 88 ? 21.249 52.648 28.692 1.00 7.64 110 LEU A N 1
ATOM 637 C CA . LEU A 1 88 ? 19.877 52.283 28.983 1.00 7.98 110 LEU A CA 1
ATOM 638 C C . LEU A 1 88 ? 19.842 51.552 30.323 1.00 8.53 110 LEU A C 1
ATOM 639 O O . LEU A 1 88 ? 20.802 50.868 30.692 1.00 9.26 110 LEU A O 1
ATOM 644 N N . ILE A 1 89 ? 18.730 51.698 31.038 1.00 8.04 111 ILE A N 1
ATOM 645 C CA . ILE A 1 89 ? 18.524 51.017 32.305 1.00 8.14 111 ILE A CA 1
ATOM 646 C C . ILE A 1 89 ? 17.347 50.049 32.172 1.00 8.09 111 ILE A C 1
ATOM 647 O O . ILE A 1 89 ? 16.287 50.424 31.666 1.00 8.34 111 ILE A O 1
ATOM 652 N N . LEU A 1 90 ? 17.540 48.807 32.603 1.00 7.69 112 LEU A N 1
ATOM 653 C CA . LEU A 1 90 ? 16.461 47.822 32.660 1.00 7.63 112 LEU A CA 1
ATOM 654 C C . LEU A 1 90 ? 16.186 47.514 34.130 1.00 7.69 112 LEU A C 1
ATOM 655 O O . LEU A 1 90 ? 17.054 46.998 34.831 1.00 7.84 112 LEU A O 1
ATOM 660 N N . SER A 1 91 ? 14.975 47.824 34.586 1.00 8.35 113 SER A N 1
ATOM 661 C CA . SER A 1 91 ? 14.621 47.705 36.000 1.00 8.63 113 SER A CA 1
ATOM 662 C C . SER A 1 91 ? 13.565 46.616 36.172 1.00 9.18 113 SER A C 1
ATOM 663 O O . SER A 1 91 ? 12.502 46.682 35.552 1.00 8.86 113 SER A O 1
ATOM 666 N N . PRO A 1 92 ? 13.855 45.600 36.999 1.00 8.80 114 PRO A N 1
ATOM 667 C CA . PRO A 1 92 ? 12.929 44.470 37.179 1.00 8.89 114 PRO A CA 1
ATOM 668 C C . PRO A 1 92 ? 11.943 44.627 38.343 1.00 9.03 114 PRO A C 1
ATOM 669 O O . PRO A 1 92 ? 12.260 45.226 39.376 1.00 8.73 114 PRO A O 1
ATOM 673 N N . TYR A 1 93 ? 10.750 44.061 38.157 1.00 8.75 115 TYR A N 1
ATOM 674 C CA . TYR A 1 93 ? 9.686 44.083 39.158 1.00 8.49 115 TYR A CA 1
ATOM 675 C C . TYR A 1 93 ? 9.040 42.717 39.229 1.00 9.84 115 TYR A C 1
ATOM 676 O O . TYR A 1 93 ? 8.991 41.997 38.246 1.00 11.34 115 TYR A O 1
ATOM 685 N N . ILE A 1 94 ? 8.543 42.350 40.402 1.00 9.84 116 ILE A N 1
ATOM 686 C CA . ILE A 1 94 ? 7.715 41.161 40.495 1.00 11.92 116 ILE A CA 1
ATOM 687 C C . ILE A 1 94 ? 6.255 41.565 40.508 1.00 12.82 116 ILE A C 1
ATOM 688 O O . ILE A 1 94 ? 5.853 42.467 41.244 1.00 13.31 116 ILE A O 1
ATOM 693 N N . ASN A 1 95 ? 5.495 40.904 39.641 1.00 13.33 117 ASN A N 1
ATOM 694 C CA . ASN A 1 95 ? 4.062 41.085 39.493 1.00 14.06 117 ASN A CA 1
ATOM 695 C C . ASN A 1 95 ? 3.347 39.912 40.152 1.00 16.15 117 ASN A C 1
ATOM 696 O O . ASN A 1 95 ? 3.490 38.770 39.714 1.00 16.18 117 ASN A O 1
ATOM 701 N N . ASP A 1 96 ? 2.593 40.194 41.208 1.00 18.02 118 ASP A N 1
ATOM 702 C CA . ASP A 1 96 ? 1.870 39.149 41.932 1.00 19.48 118 ASP A CA 1
ATOM 703 C C . ASP A 1 96 ? 0.454 38.928 41.396 1.00 20.17 118 ASP A C 1
ATOM 704 O O . ASP A 1 96 ? -0.339 38.203 41.996 1.00 21.50 118 ASP A O 1
ATOM 709 N N . GLY A 1 97 ? 0.145 39.558 40.268 1.00 19.91 119 GLY A N 1
ATOM 710 C CA . GLY A 1 97 ? -1.166 39.437 39.660 1.00 20.77 119 GLY A CA 1
ATOM 711 C C . GLY A 1 97 ? -1.842 40.785 39.784 1.00 22.50 119 GLY A C 1
ATOM 712 O O . GLY A 1 97 ? -2.606 41.190 38.905 1.00 24.71 119 GLY A O 1
ATOM 713 N N . ASN A 1 98 ? -1.546 41.492 40.871 1.00 21.19 120 ASN A N 1
ATOM 714 C CA . ASN A 1 98 ? -2.279 42.701 41.241 1.00 21.62 120 ASN A CA 1
ATOM 715 C C . ASN A 1 98 ? -1.431 43.962 41.349 1.00 20.36 120 ASN A C 1
ATOM 716 O O . ASN A 1 98 ? -1.909 45.071 41.083 1.00 20.57 120 ASN A O 1
ATOM 721 N N . THR A 1 99 ? -0.167 43.786 41.730 1.00 18.90 121 THR A N 1
ATOM 722 C CA . THR 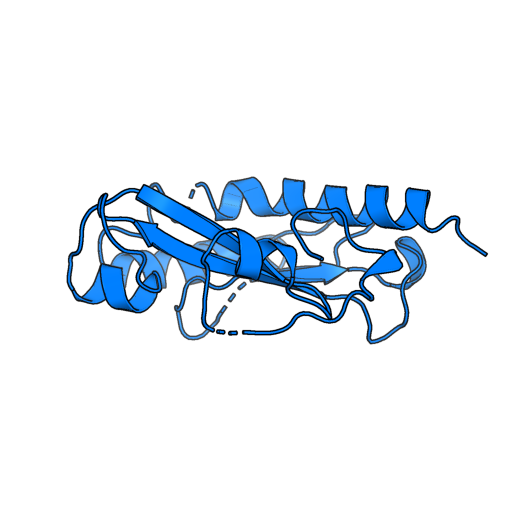A 1 99 ? 0.721 44.921 41.926 1.00 18.46 121 THR A CA 1
ATOM 723 C C . THR A 1 99 ? 2.139 44.571 41.491 1.00 15.79 121 THR A C 1
ATOM 724 O O . THR A 1 99 ? 2.538 43.401 41.530 1.00 16.68 121 THR A O 1
ATOM 728 N N . ARG A 1 100 ? 2.890 45.594 41.089 1.00 14.55 122 ARG A N 1
ATOM 729 C CA . ARG A 1 100 ? 4.324 45.444 40.843 1.00 13.57 122 ARG A CA 1
ATOM 730 C C . ARG A 1 100 ? 5.141 46.007 41.998 1.00 13.11 122 ARG A C 1
ATOM 731 O O . ARG A 1 100 ? 4.872 47.098 42.491 1.00 15.23 122 ARG A O 1
ATOM 739 N N A THR A 1 101 ? 6.162 45.257 42.404 0.50 12.26 123 THR A N 1
ATOM 740 N N B THR A 1 101 ? 6.262 45.257 42.404 0.50 12.11 123 THR A N 1
ATOM 741 C CA A THR A 1 101 ? 7.104 45.708 43.415 0.50 13.15 123 THR A CA 1
ATOM 742 C CA B THR A 1 101 ? 7.204 45.708 43.415 0.50 12.37 123 THR A CA 1
ATOM 743 C C A THR A 1 101 ? 8.524 45.475 42.888 0.50 11.51 123 THR A C 1
ATOM 744 C C B THR A 1 101 ? 8.624 45.475 42.888 0.50 11.32 123 THR A C 1
ATOM 745 O O A THR A 1 101 ? 8.778 44.476 42.212 0.50 11.38 123 THR A O 1
ATOM 746 O O B THR A 1 101 ? 8.878 44.476 42.212 0.50 11.45 123 THR A O 1
ATOM 753 N N . ALA A 1 102 ? 9.435 46.403 43.174 1.00 10.43 124 ALA A N 1
ATOM 754 C CA . ALA A 1 102 ? 10.832 46.262 42.754 1.00 10.08 124 ALA A CA 1
ATOM 755 C C . ALA A 1 102 ? 11.355 44.867 43.092 1.00 9.46 124 ALA A C 1
ATOM 756 O O . ALA A 1 102 ? 11.116 44.364 44.189 1.00 10.05 124 ALA A O 1
ATOM 758 N N . LEU A 1 103 ? 12.086 44.256 42.162 1.00 8.78 125 LEU A N 1
ATOM 759 C CA . LEU A 1 103 ? 12.592 42.897 42.355 1.00 9.44 125 LEU A CA 1
ATOM 760 C C . LEU A 1 103 ? 13.251 42.675 43.713 1.00 9.84 125 LEU A C 1
ATOM 761 O O . LEU A 1 103 ? 12.914 41.727 44.409 1.00 9.56 125 LEU A O 1
ATOM 766 N N . ALA A 1 104 ? 14.199 43.534 44.077 1.00 9.77 126 ALA A N 1
ATOM 767 C CA . ALA A 1 104 ? 14.968 43.306 45.301 1.00 10.21 126 ALA A CA 1
ATOM 768 C C . ALA A 1 104 ? 14.048 43.266 46.517 1.00 10.62 126 ALA A C 1
ATOM 769 O O . ALA A 1 104 ? 14.239 42.465 47.424 1.00 11.95 126 ALA A O 1
ATOM 771 N N . THR A 1 105 ? 13.055 44.142 46.533 1.00 10.40 127 THR A N 1
ATOM 772 C CA . THR A 1 105 ? 12.119 44.197 47.647 1.00 11.42 127 THR A CA 1
ATOM 773 C C . THR A 1 105 ? 11.243 42.954 47.670 1.00 11.69 127 THR A C 1
ATOM 774 O O . THR A 1 105 ? 11.038 42.329 48.709 1.00 12.31 127 THR A O 1
ATOM 778 N N . ALA A 1 106 ? 10.739 42.582 46.505 1.00 11.39 128 ALA A N 1
ATOM 779 C CA . ALA A 1 106 ? 9.902 41.399 46.392 1.00 12.03 128 ALA A CA 1
ATOM 780 C C . ALA A 1 106 ? 10.628 40.114 46.785 1.00 13.11 128 ALA A C 1
ATOM 781 O O . ALA A 1 106 ? 10.066 39.268 47.481 1.00 13.56 128 ALA A O 1
ATOM 783 N N . VAL A 1 107 ? 11.812 40.030 46.344 1.00 13.45 129 VAL A N 1
ATOM 784 C CA . VAL A 1 107 ? 12.556 38.813 46.658 1.00 14.04 129 VAL A CA 1
ATOM 785 C C . VAL A 1 107 ? 12.854 38.734 48.151 1.00 14.09 129 VAL A C 1
ATOM 786 O O . VAL A 1 107 ? 12.798 37.652 48.735 1.00 14.72 129 VAL A O 1
ATOM 790 N N . ALA A 1 108 ? 13.193 39.761 48.763 1.00 13.43 130 ALA A N 1
ATOM 791 C CA . ALA A 1 108 ? 13.432 39.790 50.209 1.00 13.20 130 ALA A CA 1
ATOM 792 C C . ALA A 1 108 ? 12.182 39.369 50.977 1.00 14.49 130 ALA A C 1
ATOM 793 O O . ALA A 1 108 ? 12.279 38.703 52.009 1.00 15.53 130 ALA A O 1
ATOM 795 N N . ALA A 1 109 ? 11.017 39.754 50.466 1.00 15.09 131 ALA A N 1
ATOM 796 C CA . ALA A 1 109 ? 9.746 39.444 51.118 1.00 15.86 131 ALA A CA 1
ATOM 797 C C . ALA A 1 109 ? 9.228 38.046 50.785 1.00 17.08 131 ALA A C 1
ATOM 798 O O . ALA A 1 109 ? 8.262 37.577 51.385 1.00 18.38 131 ALA A O 1
ATOM 800 N N . GLY A 1 110 ? 9.853 37.391 49.816 1.00 17.10 132 GLY A N 1
ATOM 801 C CA . GLY A 1 110 ? 9.397 36.091 49.357 1.00 18.37 132 GLY A CA 1
ATOM 802 C C . GLY A 1 110 ? 8.147 36.170 48.498 1.00 19.44 132 GLY A C 1
ATOM 803 O O . GLY A 1 110 ? 7.413 35.187 48.356 1.00 21.00 132 GLY A O 1
ATOM 804 N N . THR A 1 111 ? 7.906 37.337 47.909 1.00 18.35 133 THR A N 1
ATOM 805 C CA . THR A 1 111 ? 6.715 37.539 47.093 1.00 18.03 133 THR A CA 1
ATOM 806 C C . THR A 1 111 ? 6.835 36.777 45.782 1.00 19.77 133 THR A C 1
ATOM 807 O O . THR A 1 111 ? 7.777 36.989 45.022 1.00 19.99 133 THR A O 1
ATOM 811 N N . ARG A 1 112 ? 5.870 35.937 45.492 1.00 21.90 134 ARG A N 1
ATOM 812 C CA . ARG A 1 112 ? 5.949 35.123 44.326 1.00 23.38 134 ARG A CA 1
ATOM 813 C C . ARG A 1 112 ? 5.188 35.790 43.147 1.00 21.57 134 ARG A C 1
ATOM 814 O O . ARG A 1 112 ? 4.290 36.469 43.348 1.00 21.59 134 ARG A O 1
ATOM 822 N N . GLY A 1 113 ? 5.633 35.546 41.957 1.00 20.50 135 GLY A N 1
ATOM 823 C CA . GLY A 1 113 ? 5.008 36.136 40.792 1.00 19.81 135 GLY A CA 1
ATOM 824 C C . GLY A 1 113 ? 5.939 36.080 39.603 1.00 20.01 135 GLY A C 1
ATOM 825 O O . GLY A 1 113 ? 6.964 35.403 39.634 1.00 21.72 135 GLY A O 1
ATOM 826 N N . THR A 1 114 ? 5.576 36.797 38.549 1.00 18.32 136 THR A N 1
ATOM 827 C CA . THR A 1 114 ? 6.388 36.833 37.343 1.00 17.82 136 THR A CA 1
ATOM 828 C C . THR A 1 114 ? 7.178 38.141 37.308 1.00 15.11 136 THR A C 1
ATOM 829 O O . THR A 1 114 ? 6.844 39.094 38.008 1.00 15.33 136 THR A O 1
ATOM 833 N N . ILE A 1 115 ? 8.234 38.172 36.507 1.00 13.35 137 ILE A N 1
ATOM 834 C CA . ILE A 1 115 ? 9.118 39.332 36.466 1.00 12.74 137 ILE A CA 1
ATOM 835 C C . ILE A 1 115 ? 8.839 40.216 35.252 1.00 12.83 137 ILE A C 1
ATOM 836 O O . ILE A 1 115 ? 8.812 39.743 34.114 1.00 14.93 137 ILE A O 1
ATOM 841 N N . ASP A 1 116 ? 8.623 41.501 35.517 1.00 11.43 138 ASP A N 1
ATOM 842 C CA . ASP A 1 116 ? 8.376 42.493 34.478 1.00 11.06 138 ASP A CA 1
ATOM 843 C C . ASP A 1 116 ? 9.572 43.433 34.433 1.00 10.66 138 ASP A C 1
ATOM 844 O O . ASP A 1 116 ? 10.172 43.738 35.464 1.00 12.86 138 ASP A O 1
ATOM 849 N N . TRP A 1 117 ? 9.922 43.891 33.239 1.00 10.20 139 TRP A N 1
ATOM 850 C CA . TRP A 1 117 ? 11.057 44.777 33.070 1.00 10.41 139 TRP A CA 1
ATOM 851 C C . TRP A 1 117 ? 10.641 46.093 32.437 1.00 11.09 139 TRP A C 1
ATOM 852 O O . TRP A 1 117 ? 9.883 46.117 31.458 1.00 12.28 139 TRP A O 1
ATOM 863 N N . ALA A 1 118 ? 11.143 47.180 33.008 1.00 9.84 140 ALA A N 1
ATOM 864 C CA . ALA A 1 118 ? 10.984 48.519 32.455 1.00 9.53 140 ALA A CA 1
ATOM 865 C C . ALA A 1 118 ? 12.304 48.974 31.849 1.00 8.76 140 ALA A C 1
ATOM 866 O O . ALA A 1 118 ? 13.360 48.831 32.478 1.00 9.75 140 ALA A O 1
ATOM 868 N N . CYS A 1 119 ? 12.256 49.492 30.625 1.00 7.61 141 CYS A N 1
ATOM 869 C CA . CYS A 1 119 ? 13.450 50.045 30.000 1.00 7.24 141 CYS A CA 1
ATOM 870 C C . CYS A 1 119 ? 13.359 51.556 29.981 1.00 7.23 141 CYS A C 1
ATOM 871 O O . CYS A 1 119 ? 12.341 52.105 29.556 1.00 8.24 141 CYS A O 1
ATOM 874 N N . THR A 1 120 ? 14.402 52.242 30.464 1.00 7.54 142 THR A N 1
ATOM 875 C CA . THR A 1 120 ? 14.431 53.667 30.439 1.00 8.84 142 THR A CA 1
ATOM 876 C C . THR A 1 120 ? 15.724 54.226 29.753 1.00 9.94 142 THR A C 1
ATOM 877 O O . THR A 1 120 ? 16.760 53.681 29.873 1.00 11.54 142 THR A O 1
ATOM 881 N N . SER A 1 121 ? 15.547 55.292 29.022 1.00 8.58 143 SER A N 1
ATOM 882 C CA . SER A 1 121 ? 16.621 56.026 28.389 1.00 7.85 143 SER A CA 1
ATOM 883 C C . SER A 1 121 ? 16.671 57.400 29.083 1.00 9.08 143 SER A C 1
ATOM 884 O O . SER A 1 121 ? 16.316 57.530 30.181 1.00 12.58 143 SER A O 1
ATOM 887 N N . ALA A 1 122 ? 17.091 58.414 28.374 1.00 9.35 144 ALA A N 1
ATOM 888 C CA . ALA A 1 122 ? 16.917 59.736 28.927 1.00 10.47 144 ALA A CA 1
ATOM 889 C C . ALA A 1 122 ? 15.438 60.078 29.252 1.00 10.95 144 ALA A C 1
ATOM 890 O O . ALA A 1 122 ? 15.180 60.983 29.995 1.00 13.40 144 ALA A O 1
ATOM 892 N N . SER A 1 123 ? 14.527 59.365 28.626 1.00 10.10 145 SER A N 1
ATOM 893 C CA . SER A 1 123 ? 13.109 59.494 28.948 1.00 10.25 145 SER A CA 1
ATOM 894 C C . SER A 1 123 ? 12.508 58.141 29.373 1.00 9.28 145 SER A C 1
ATOM 895 O O . SER A 1 123 ? 13.067 57.126 29.182 1.00 9.64 145 SER A O 1
ATOM 898 N N . ASN A 1 124 ? 11.336 58.212 29.968 1.00 9.15 146 ASN A N 1
ATOM 899 C CA . ASN A 1 124 ? 10.688 57.067 30.524 1.00 9.06 146 ASN A CA 1
ATOM 900 C C . ASN A 1 124 ? 9.170 57.045 30.279 1.00 9.08 146 ASN A C 1
ATOM 901 O O . ASN A 1 124 ? 8.438 56.514 31.046 1.00 9.98 146 ASN A O 1
ATOM 906 N N . ALA A 1 125 ? 8.774 57.596 29.158 1.00 9.19 147 ALA A N 1
ATOM 907 C CA . ALA A 1 125 ? 7.347 57.710 28.869 1.00 9.90 147 ALA A CA 1
ATOM 908 C C . ALA A 1 125 ? 6.671 56.354 28.664 1.00 9.60 147 ALA A C 1
ATOM 909 O O . ALA A 1 125 ? 5.524 56.165 29.074 1.00 10.49 147 ALA A O 1
ATOM 911 N N . THR A 1 126 ? 7.353 55.416 28.016 1.00 8.73 148 THR A N 1
ATOM 912 C CA . THR A 1 126 ? 6.731 54.133 27.731 1.00 9.08 148 THR A CA 1
ATOM 913 C C . THR A 1 126 ? 6.558 53.318 28.995 1.00 9.10 148 THR A C 1
ATOM 914 O O . THR A 1 126 ? 5.469 52.819 29.263 1.00 9.52 148 THR A O 1
ATOM 918 N N . ALA A 1 127 ? 7.620 53.206 29.787 1.00 9.07 149 ALA A N 1
ATOM 919 C CA . ALA A 1 127 ? 7.524 52.482 31.050 1.00 9.91 149 ALA A CA 1
ATOM 920 C C . ALA A 1 127 ? 6.455 53.107 31.941 1.00 10.80 149 ALA A C 1
ATOM 921 O O . ALA A 1 127 ? 5.684 52.399 32.597 1.00 10.94 149 ALA A O 1
ATOM 923 N N . THR A 1 128 ? 6.410 54.432 31.964 1.00 10.22 150 THR A N 1
ATOM 924 C CA . THR A 1 128 ? 5.408 55.132 32.757 1.00 10.36 150 THR A CA 1
ATOM 925 C C . THR A 1 128 ? 3.992 54.776 32.303 1.00 11.93 150 THR A C 1
ATOM 926 O O . THR A 1 128 ? 3.119 54.500 33.129 1.00 13.04 150 THR A O 1
ATOM 930 N N . ALA A 1 129 ? 3.772 54.766 30.992 1.00 11.63 151 ALA A N 1
ATOM 931 C CA . ALA A 1 129 ? 2.463 54.403 30.451 1.00 13.12 151 ALA A CA 1
ATOM 932 C C . ALA A 1 129 ? 2.098 52.941 30.746 1.00 14.08 151 ALA A C 1
ATOM 933 O O . ALA A 1 129 ? 0.917 52.595 30.847 1.00 14.40 151 ALA A O 1
ATOM 935 N N . GLN A 1 130 ? 3.109 52.084 30.878 1.00 14.33 152 GLN A N 1
ATOM 936 C CA . GLN A 1 130 ? 2.889 50.668 31.168 1.00 14.67 152 GLN A CA 1
ATOM 937 C C . GLN A 1 130 ? 2.676 50.442 32.661 1.00 14.90 152 GLN A C 1
ATOM 938 O O . GLN A 1 130 ? 2.496 49.302 33.103 1.00 15.68 152 GLN A O 1
ATOM 944 N N . GLY A 1 131 ? 2.706 51.528 33.426 1.00 14.29 153 GLY A N 1
ATOM 945 C CA . GLY A 1 131 ? 2.428 51.486 34.854 1.00 15.31 153 GLY A CA 1
ATOM 946 C C . GLY A 1 131 ? 3.614 51.333 35.792 1.00 15.67 153 GLY A C 1
ATOM 947 O O . GLY A 1 131 ? 3.429 51.197 37.003 1.00 17.80 153 GLY A O 1
ATOM 948 N N . PHE A 1 132 ? 4.830 51.360 35.256 1.00 12.81 154 PHE A N 1
ATOM 949 C CA . PHE A 1 132 ? 6.013 51.193 36.087 1.00 11.83 154 PHE A CA 1
ATOM 950 C C . PHE A 1 132 ? 6.372 52.499 36.774 1.00 12.56 154 PHE A C 1
ATOM 951 O O . PHE A 1 132 ? 6.211 53.576 36.206 1.00 14.10 154 PHE A O 1
ATOM 959 N N . THR A 1 133 ? 6.906 52.532 38.065 1.00 13.28 155 THR A N 1
ATOM 960 C CA . THR A 1 133 ? 7.383 53.675 38.814 1.00 15.31 155 THR A CA 1
ATOM 961 C C . THR A 1 133 ? 8.737 53.364 39.474 1.00 14.69 155 THR A C 1
ATOM 962 O O . THR A 1 133 ? 9.024 52.217 39.791 1.00 13.96 155 THR A O 1
ATOM 966 N N . GLY A 1 134 ? 9.435 54.350 39.656 1.00 14.41 156 GLY A N 1
ATOM 967 C CA . GLY A 1 134 ? 10.665 54.262 40.433 1.00 15.03 156 GLY A CA 1
ATOM 968 C C . GLY A 1 134 ? 11.976 54.003 39.696 1.00 15.26 156 GLY A C 1
ATOM 969 O O . GLY A 1 134 ? 13.030 53.898 40.332 1.00 16.94 156 GLY A O 1
ATOM 978 N N . ALA A 1 136 ? 15.435 54.296 37.689 1.00 12.95 158 ALA A N 1
ATOM 979 C CA . ALA A 1 136 ? 16.514 55.236 37.410 1.00 12.64 158 ALA A CA 1
ATOM 980 C C . ALA A 1 136 ? 16.477 55.639 35.937 1.00 12.51 158 ALA A C 1
ATOM 981 O O . ALA A 1 136 ? 15.917 54.932 35.098 1.00 13.17 158 ALA A O 1
ATOM 983 N N . ALA A 1 137 ? 17.089 56.772 35.619 1.00 12.07 159 ALA A N 1
ATOM 984 C CA . ALA A 1 137 ? 17.106 57.238 34.242 1.00 12.18 159 ALA A CA 1
ATOM 985 C C . ALA A 1 137 ? 18.349 56.755 33.507 1.00 12.14 159 ALA A C 1
ATOM 986 O O . ALA A 1 137 ? 19.441 56.721 34.068 1.00 13.25 159 ALA A O 1
ATOM 988 N N . GLY A 1 138 ? 18.175 56.372 32.248 1.00 10.32 160 GLY A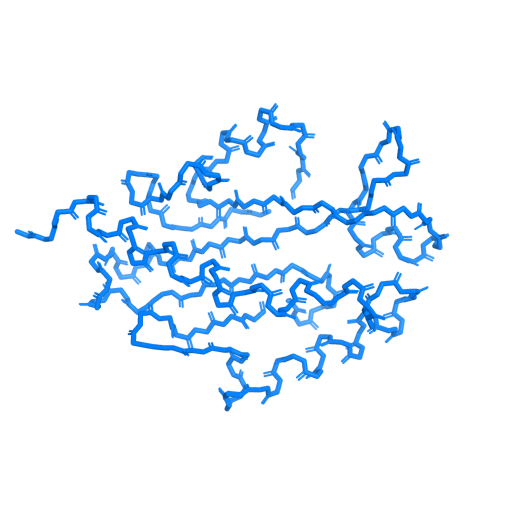 N 1
ATOM 989 C CA . GLY A 1 138 ? 19.302 56.135 31.367 1.00 9.76 160 GLY A CA 1
ATOM 990 C C . GLY A 1 138 ? 19.741 57.441 30.720 1.00 10.61 160 GLY A C 1
ATOM 991 O O . GLY A 1 138 ? 19.356 58.528 31.176 1.00 12.17 160 GLY A O 1
ATOM 992 N N . SER A 1 139 ? 20.522 57.342 29.645 1.00 9.55 161 SER A N 1
ATOM 993 C CA . SER A 1 139 ? 21.103 58.532 29.017 1.00 10.26 161 SER A CA 1
ATOM 994 C C . SER A 1 139 ? 21.054 58.566 27.483 1.00 9.61 161 SER A C 1
ATOM 995 O O . SER A 1 139 ? 21.364 59.584 26.873 1.00 10.58 161 SER A O 1
ATOM 998 N N . VAL A 1 140 ? 20.674 57.465 26.844 1.00 8.16 162 VAL A N 1
ATOM 999 C CA . VAL A 1 140 ? 20.464 57.509 25.396 1.00 8.10 162 VAL A CA 1
ATOM 1000 C C . VAL A 1 140 ? 19.365 58.542 25.090 1.00 8.52 162 VAL A C 1
ATOM 1001 O O . VAL A 1 140 ? 18.279 58.478 25.666 1.00 8.06 162 VAL A O 1
ATOM 1005 N N . PRO A 1 141 ? 19.639 59.518 24.204 1.00 8.09 163 PRO A N 1
ATOM 1006 C CA . PRO A 1 141 ? 18.585 60.494 23.896 1.00 8.83 163 PRO A CA 1
ATOM 1007 C C . PRO A 1 141 ? 17.375 59.785 23.308 1.00 8.90 163 PRO A C 1
ATOM 1008 O O . PRO A 1 141 ? 17.533 58.801 22.573 1.00 8.41 163 PRO A O 1
ATOM 1012 N N . GLN A 1 142 ? 16.179 60.278 23.619 1.00 9.29 164 GLN A N 1
ATOM 1013 C CA . GLN A 1 142 ? 14.966 59.558 23.259 1.00 10.15 164 GLN A CA 1
ATOM 1014 C C . GLN A 1 142 ? 14.849 59.289 21.757 1.00 8.95 164 GLN A C 1
ATOM 1015 O O . GLN A 1 142 ? 14.351 58.245 21.357 1.00 9.89 164 GLN A O 1
ATOM 1021 N N . GLU A 1 143 ? 15.320 60.211 20.918 1.00 8.35 165 GLU A N 1
ATOM 1022 C CA . GLU A 1 143 ? 15.174 60.009 19.482 1.00 9.47 165 GLU A CA 1
ATOM 1023 C C . GLU A 1 143 ? 16.029 58.839 18.958 1.00 8.86 165 GLU A C 1
ATOM 1024 O O . GLU A 1 143 ? 15.842 58.387 17.831 1.00 9.71 165 GLU A O 1
ATOM 1030 N N . PHE A 1 144 ? 16.958 58.359 19.783 1.00 8.57 166 PHE A N 1
ATOM 1031 C CA . PHE A 1 144 ? 17.856 57.273 19.404 1.00 8.71 166 PHE A CA 1
ATOM 1032 C C . PHE A 1 144 ? 17.505 55.970 20.116 1.00 8.91 166 PHE A C 1
ATOM 1033 O O . PHE A 1 144 ? 18.210 54.966 19.986 1.00 9.90 166 PHE A O 1
ATOM 1041 N N . ALA A 1 145 ? 16.425 55.994 20.887 1.00 8.30 167 ALA A N 1
ATOM 1042 C CA . ALA A 1 145 ? 16.001 54.807 21.625 1.00 8.83 167 ALA A CA 1
ATOM 1043 C C . ALA A 1 145 ? 14.802 54.144 20.970 1.00 8.51 167 ALA A C 1
ATOM 1044 O O . ALA A 1 145 ? 13.914 54.834 20.467 1.00 8.64 167 ALA A O 1
ATOM 1046 N N . PRO A 1 146 ? 14.756 52.804 20.989 1.00 8.43 168 PRO A N 1
ATOM 1047 C CA . PRO A 1 146 ? 13.562 52.130 20.475 1.00 8.33 168 PRO A CA 1
ATOM 1048 C C . PRO A 1 146 ? 12.370 52.397 21.393 1.00 7.90 168 PRO A C 1
ATOM 1049 O O . PRO A 1 146 ? 12.555 52.806 22.540 1.00 7.66 168 PRO A O 1
ATOM 1053 N N . ALA A 1 147 ? 11.163 52.155 20.896 1.00 8.48 169 ALA A N 1
ATOM 1054 C CA . ALA A 1 147 ? 9.940 52.522 21.605 1.00 8.29 169 ALA A CA 1
ATOM 1055 C C . ALA A 1 147 ? 9.848 52.113 23.086 1.00 8.67 169 ALA A C 1
ATOM 1056 O O . ALA A 1 147 ? 9.398 52.900 23.927 1.00 9.56 169 ALA A O 1
ATOM 1058 N N A GLN A 1 148 ? 10.255 50.898 23.416 0.50 8.11 170 GLN A N 1
ATOM 1059 N N B GLN A 1 148 ? 10.276 50.913 23.409 0.50 9.52 170 GLN A N 1
ATOM 1060 C CA A GLN A 1 148 ? 10.046 50.452 24.791 0.50 8.09 170 GLN A CA 1
ATOM 1061 C CA B GLN A 1 148 ? 10.128 50.452 24.778 0.50 10.90 170 GLN A CA 1
ATOM 1062 C C A GLN A 1 148 ? 10.935 51.174 25.794 0.50 8.09 170 GLN A C 1
ATOM 1063 C C B GLN A 1 148 ? 10.935 51.196 25.809 0.50 9.54 170 GLN A C 1
ATOM 1064 O O A GLN A 1 148 ? 10.721 51.052 27.000 0.50 8.68 170 GLN A O 1
ATOM 1065 O O B GLN A 1 148 ? 10.732 51.065 26.961 0.50 10.10 170 GLN A O 1
ATOM 1076 N N . CYS A 1 149 ? 11.902 51.935 25.306 1.00 7.50 171 CYS A N 1
ATOM 1077 C CA . CYS A 1 149 ? 12.827 52.666 26.163 1.00 7.23 171 CYS A CA 1
ATOM 1078 C C . CYS A 1 149 ? 12.688 54.175 26.141 1.00 7.55 171 CYS A C 1
ATOM 1079 O O . CYS A 1 149 ? 13.378 54.807 26.813 1.00 8.33 171 CYS A O 1
ATOM 1082 N N . ARG A 1 150 ? 11.753 54.700 25.354 1.00 7.41 172 ARG A N 1
ATOM 1083 C CA . ARG A 1 150 ? 11.424 56.120 25.346 1.00 8.00 172 ARG A CA 1
ATOM 1084 C C . ARG A 1 150 ? 10.417 56.466 26.444 1.00 9.22 172 ARG A C 1
ATOM 1085 O O . ARG A 1 150 ? 9.934 55.575 27.044 1.00 9.38 172 ARG A O 1
#

B-factor: mean 16.33, std 8.18, range [5.47, 58.23]

Radius of gyration: 15.09 Å; Cα contacts (8 Å, |Δi|>4): 316; chains: 1; bounding box: 38×31×41 Å

Foldseek 3Di:
DDDLVQLQVLVVVLVVQCVVLVCCQPQQQQALVRLQVSQVVQCPPPVSQNTADQFWPHWHPNVSQSKTKTFTPCVSSVFDPQQGIKIK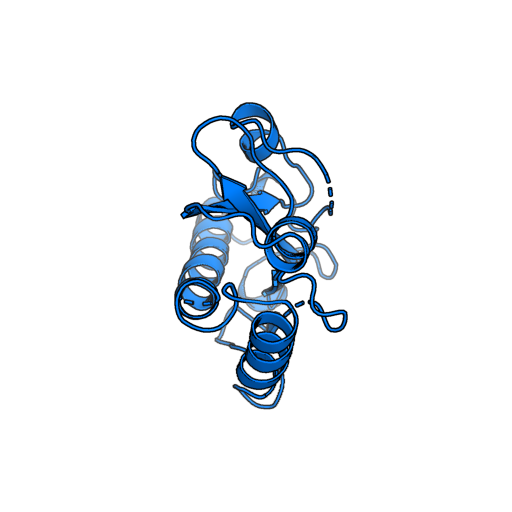WKWFDLPDDTDGRNVCRNVSRDHGIDIAIEGQHRVQVVVVPDDDDHHRNPPSNHPPRHD

Secondary structure (DSSP, 8-state):
---HHHHHHHHHHHHHHHHHHH--TTTSSSSHHHHHHHHHHHHHHHHHTS---SSEEEE--TTS---EEEEE-HHHHT--TT--EEEEEEEEE-SS-EEEHHHHHHHT---EEEEEEESS--HHHHHTT-------S-GGGS-GGG-